Protein AF-A0A5M7BB26-F1 (afdb_monomer_lite)

Radius of gyration: 35.65 Å; chains: 1; bounding box: 68×28×106 Å

Sequence (113 aa):
MLTASMGVRYPVSINRAPQPHEHASFAVPCSAALIEAAEAHVAALEFALQHAADCTVLRLVRAEIAATRQRVRVLRRYWVPKLQTALITTEFALEEQERSEALRRRWAERSSS

Organism: Saccharopolyspora hirsuta (NCBI:txid1837)

Structure (mmCIF, N/CA/C/O backbone):
data_AF-A0A5M7BB26-F1
#
_entry.id   AF-A0A5M7BB26-F1
#
loop_
_atom_site.group_PDB
_atom_site.id
_atom_site.type_symbol
_atom_site.label_atom_id
_atom_site.label_alt_id
_atom_site.label_comp_id
_atom_site.label_asym_id
_atom_site.label_entity_id
_atom_site.label_seq_id
_atom_site.pdbx_PDB_ins_code
_atom_site.Cartn_x
_atom_site.Cartn_y
_atom_site.Cartn_z
_atom_site.occupancy
_atom_site.B_iso_or_equiv
_atom_site.auth_seq_id
_atom_site.auth_comp_id
_atom_site.auth_asym_id
_atom_site.auth_atom_id
_atom_site.pdbx_PDB_model_num
ATOM 1 N N . MET A 1 1 ? 12.661 -11.770 -14.699 1.00 59.00 1 MET A N 1
ATOM 2 C CA . MET A 1 1 ? 12.328 -12.404 -13.392 1.00 59.00 1 MET A CA 1
ATOM 3 C C . MET A 1 1 ? 11.464 -11.441 -12.570 1.00 59.00 1 MET A C 1
ATOM 5 O O . MET A 1 1 ? 11.628 -10.237 -12.737 1.00 59.00 1 MET A O 1
ATOM 9 N N . LEU A 1 2 ? 10.517 -11.921 -11.752 1.00 68.06 2 LEU A N 1
ATOM 10 C CA . LEU A 1 2 ? 9.631 -11.081 -10.919 1.00 68.06 2 LEU A CA 1
ATOM 11 C C . LEU A 1 2 ? 10.049 -11.169 -9.443 1.00 68.06 2 LEU A C 1
ATOM 13 O O . LEU A 1 2 ? 10.283 -12.273 -8.958 1.00 68.06 2 LEU A O 1
ATOM 17 N N . THR A 1 3 ? 10.062 -10.039 -8.733 1.00 75.31 3 THR A N 1
ATOM 18 C CA . THR A 1 3 ? 10.259 -9.977 -7.271 1.00 75.31 3 THR A CA 1
ATOM 19 C C . THR A 1 3 ? 9.024 -9.394 -6.600 1.00 75.31 3 THR A C 1
ATOM 21 O O . THR A 1 3 ? 8.265 -8.644 -7.216 1.00 75.31 3 THR A O 1
ATOM 24 N N . ALA A 1 4 ? 8.807 -9.759 -5.336 1.00 78.69 4 ALA A N 1
ATOM 25 C CA . ALA A 1 4 ? 7.775 -9.181 -4.490 1.00 78.69 4 ALA A CA 1
ATOM 26 C C . ALA A 1 4 ? 8.406 -8.425 -3.313 1.00 78.69 4 ALA A C 1
ATOM 28 O O . ALA A 1 4 ? 9.275 -8.955 -2.627 1.00 78.69 4 ALA A O 1
ATOM 29 N N . SER A 1 5 ? 7.942 -7.203 -3.060 1.00 74.56 5 SER A N 1
ATOM 30 C CA . SER A 1 5 ? 8.240 -6.447 -1.838 1.00 74.56 5 SER A CA 1
ATOM 31 C C . SER A 1 5 ? 7.014 -5.626 -1.455 1.00 74.56 5 SER A C 1
ATOM 33 O O . SER A 1 5 ? 6.310 -5.131 -2.334 1.00 74.56 5 SER A O 1
ATOM 35 N N . MET A 1 6 ? 6.717 -5.515 -0.156 1.00 73.25 6 MET A N 1
ATOM 36 C CA . MET A 1 6 ? 5.546 -4.779 0.354 1.00 73.25 6 MET A CA 1
ATOM 37 C C . MET A 1 6 ? 4.206 -5.209 -0.290 1.00 73.25 6 MET A C 1
ATOM 39 O O . MET A 1 6 ? 3.313 -4.392 -0.475 1.00 73.25 6 MET A O 1
ATOM 43 N N . GLY A 1 7 ? 4.070 -6.485 -0.681 1.00 77.81 7 GLY A N 1
ATOM 44 C CA . GLY A 1 7 ? 2.875 -7.023 -1.353 1.00 77.81 7 GLY A CA 1
ATOM 45 C C . GLY A 1 7 ? 2.759 -6.707 -2.853 1.00 77.81 7 GLY A C 1
ATOM 46 O O . GLY A 1 7 ? 1.858 -7.220 -3.514 1.00 77.81 7 GLY A O 1
ATOM 47 N N . VAL A 1 8 ? 3.685 -5.929 -3.419 1.00 79.94 8 VAL A N 1
ATOM 48 C CA . VAL A 1 8 ? 3.707 -5.558 -4.841 1.00 79.94 8 VAL A CA 1
ATOM 49 C C . VAL A 1 8 ? 4.663 -6.465 -5.597 1.00 79.94 8 VAL A C 1
ATOM 51 O O . VAL A 1 8 ? 5.824 -6.603 -5.211 1.00 79.94 8 VAL A O 1
ATOM 54 N N . ARG A 1 9 ? 4.196 -7.051 -6.704 1.00 81.06 9 ARG A N 1
ATOM 55 C CA . ARG A 1 9 ? 5.046 -7.776 -7.658 1.00 81.06 9 ARG A CA 1
ATOM 56 C C . ARG A 1 9 ? 5.494 -6.837 -8.766 1.00 81.06 9 ARG A C 1
ATOM 58 O O . ARG A 1 9 ? 4.660 -6.164 -9.366 1.00 81.06 9 ARG A O 1
ATOM 65 N N . TYR A 1 10 ? 6.786 -6.822 -9.060 1.00 75.88 10 TYR A N 1
ATOM 66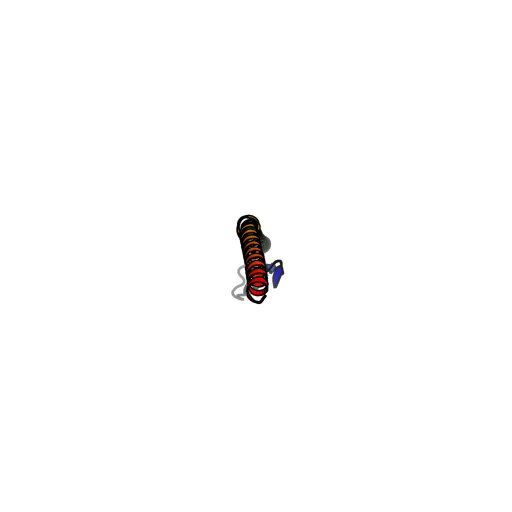 C CA . TYR A 1 10 ? 7.338 -6.006 -10.137 1.00 75.88 10 TYR A CA 1
ATOM 67 C C . TYR A 1 10 ? 8.485 -6.726 -10.866 1.00 75.88 10 TYR A C 1
ATOM 69 O O . TYR A 1 10 ? 9.122 -7.622 -10.296 1.00 75.88 10 TYR A O 1
ATOM 77 N N . PRO A 1 11 ? 8.724 -6.398 -12.150 1.00 74.44 11 PRO A N 1
ATOM 78 C CA . PRO A 1 11 ? 9.798 -7.004 -12.932 1.00 74.44 11 PRO A CA 1
ATOM 79 C C . PRO A 1 11 ? 11.166 -6.510 -12.452 1.00 74.44 11 PRO A C 1
ATOM 81 O O . PRO A 1 11 ? 11.371 -5.314 -12.299 1.00 74.44 11 PRO A O 1
ATOM 84 N N . VAL A 1 12 ? 12.095 -7.440 -12.220 1.00 74.00 12 VAL A N 1
ATOM 85 C CA . VAL A 1 12 ? 13.501 -7.154 -11.855 1.00 74.00 12 VAL A CA 1
ATOM 86 C C . VAL A 1 12 ? 14.422 -7.193 -13.065 1.00 74.00 12 VAL A C 1
ATOM 88 O O . VAL A 1 12 ? 15.461 -6.549 -13.085 1.00 74.00 12 VAL A O 1
ATOM 91 N N . SER A 1 13 ? 14.036 -7.950 -14.085 1.00 67.25 13 SER A N 1
ATOM 92 C CA . SER A 1 13 ? 14.773 -8.028 -15.336 1.00 67.25 13 SER A CA 1
ATOM 93 C C . SER A 1 13 ? 13.805 -8.277 -16.476 1.00 67.25 13 SER A C 1
ATOM 95 O O . SER A 1 13 ? 12.972 -9.195 -16.408 1.00 67.25 13 SER A O 1
ATOM 97 N N . ILE A 1 14 ? 13.915 -7.441 -17.504 1.00 70.00 14 ILE A N 1
ATOM 98 C CA . ILE A 1 14 ? 13.280 -7.657 -18.797 1.00 70.00 14 ILE A CA 1
ATOM 99 C C . ILE A 1 14 ? 14.365 -8.236 -19.686 1.00 70.00 14 ILE A C 1
ATOM 101 O O . ILE A 1 14 ? 15.329 -7.554 -20.014 1.00 70.00 14 ILE A O 1
ATOM 105 N N . ASN A 1 15 ? 14.225 -9.512 -20.032 1.00 68.75 15 ASN A N 1
ATOM 106 C CA . ASN A 1 15 ? 15.073 -10.083 -21.060 1.00 68.75 15 ASN A CA 1
ATOM 107 C C . ASN A 1 15 ? 14.421 -9.793 -22.407 1.00 68.75 15 ASN A C 1
ATOM 109 O O . ASN A 1 15 ? 13.213 -10.009 -22.568 1.00 68.75 15 ASN A O 1
ATOM 113 N N . ARG A 1 16 ? 15.202 -9.310 -23.369 1.00 67.19 16 ARG A N 1
ATOM 114 C CA . ARG A 1 16 ? 14.738 -9.257 -24.750 1.00 67.19 16 ARG A CA 1
ATOM 115 C C . ARG A 1 16 ? 14.500 -10.704 -25.174 1.00 67.19 16 ARG A C 1
ATOM 117 O O . ARG A 1 16 ? 15.372 -11.551 -24.988 1.00 67.19 16 ARG A O 1
ATOM 124 N N . ALA A 1 17 ? 13.316 -11.013 -25.702 1.00 69.19 17 ALA A N 1
ATOM 125 C CA . ALA A 1 17 ? 13.141 -12.301 -26.363 1.00 69.19 17 ALA A CA 1
ATOM 126 C C . ALA A 1 17 ? 14.223 -12.409 -27.451 1.00 69.19 17 ALA A C 1
ATOM 128 O O . ALA A 1 17 ? 14.471 -11.390 -28.112 1.00 69.19 17 ALA A O 1
ATOM 129 N N . PRO A 1 18 ? 14.873 -13.576 -27.632 1.00 60.97 18 PRO A N 1
ATOM 130 C CA . PRO A 1 18 ? 15.792 -13.758 -28.741 1.00 60.97 18 PRO A CA 1
ATOM 131 C C . PRO A 1 18 ? 15.068 -13.273 -29.988 1.00 60.97 18 PRO A C 1
ATOM 133 O O . PRO A 1 18 ? 13.962 -13.737 -30.283 1.00 60.97 18 PRO A O 1
ATOM 136 N N . GLN A 1 19 ? 15.627 -12.269 -30.667 1.00 61.97 19 GLN A N 1
ATOM 137 C CA . GLN A 1 19 ? 15.116 -11.968 -31.993 1.00 61.97 19 GLN A CA 1
ATOM 138 C C . GLN A 1 19 ? 15.242 -13.270 -32.774 1.00 61.97 19 GLN A C 1
ATOM 140 O O . GLN A 1 19 ? 16.285 -13.903 -32.636 1.00 61.97 19 GLN A O 1
ATOM 145 N N . PRO A 1 20 ? 14.229 -13.714 -33.525 1.00 56.28 20 PRO A N 1
ATOM 146 C CA . PRO A 1 20 ? 14.448 -14.804 -34.454 1.00 56.28 20 PRO A CA 1
ATOM 147 C C . PRO A 1 20 ? 15.507 -14.301 -35.435 1.00 56.28 20 PRO A C 1
ATOM 149 O O . PRO A 1 20 ? 15.210 -13.488 -36.306 1.00 56.28 20 PRO A O 1
ATOM 152 N N . HIS A 1 21 ? 16.767 -14.655 -35.206 1.00 55.84 21 HIS A N 1
ATOM 153 C CA . HIS A 1 21 ? 17.824 -14.368 -36.150 1.00 55.84 21 HIS A CA 1
ATOM 154 C C . HIS A 1 21 ? 17.771 -15.444 -37.233 1.00 55.84 21 HIS A C 1
ATOM 156 O O . HIS A 1 21 ? 17.351 -16.574 -36.991 1.00 55.84 21 HIS A O 1
ATOM 162 N N . GLU A 1 22 ? 18.217 -15.050 -38.423 1.00 51.28 22 GLU A N 1
ATOM 163 C CA . GLU A 1 22 ? 18.573 -15.945 -39.522 1.00 51.28 22 GLU A CA 1
ATOM 164 C C . GLU A 1 22 ? 17.400 -16.414 -40.392 1.00 51.28 22 GLU A C 1
ATOM 166 O O . GLU A 1 22 ? 17.141 -17.602 -40.573 1.00 51.28 22 GLU A O 1
ATOM 171 N N . HIS A 1 23 ? 16.815 -15.479 -41.147 1.00 43.91 23 HIS A N 1
ATOM 172 C CA . HIS A 1 23 ? 16.708 -15.820 -42.562 1.00 43.91 23 HIS A CA 1
ATOM 173 C C . HIS A 1 23 ? 18.136 -15.934 -43.098 1.00 43.91 23 HIS A C 1
ATOM 175 O O . HIS A 1 23 ? 18.750 -14.950 -43.503 1.00 43.91 23 HIS A O 1
ATOM 181 N N . ALA A 1 24 ? 18.659 -17.158 -43.108 1.00 52.88 24 ALA A N 1
ATOM 182 C CA . ALA A 1 24 ? 19.524 -17.597 -44.184 1.00 52.88 24 ALA A CA 1
ATOM 183 C C . ALA A 1 24 ? 18.759 -17.356 -45.495 1.00 52.88 24 ALA A C 1
ATOM 185 O O . ALA A 1 24 ? 18.021 -18.216 -45.962 1.00 52.88 24 ALA A O 1
ATOM 186 N N . SER A 1 25 ? 18.818 -16.143 -46.039 1.00 47.84 25 SER A N 1
ATOM 187 C CA . SER A 1 25 ? 18.238 -15.861 -47.344 1.00 47.84 25 SER A CA 1
ATOM 188 C C . SER A 1 25 ? 18.898 -14.628 -47.940 1.00 47.84 25 SER A C 1
ATOM 190 O O . SER A 1 25 ? 18.502 -13.493 -47.698 1.00 47.84 25 SER A O 1
ATOM 192 N N . PHE A 1 26 ? 19.922 -14.936 -48.733 1.00 43.50 26 PHE A N 1
ATOM 193 C CA . PHE A 1 26 ? 20.693 -14.075 -49.620 1.00 43.50 26 PHE A CA 1
ATOM 194 C C . PHE A 1 26 ? 21.668 -13.121 -48.933 1.00 43.50 26 PHE A C 1
ATOM 196 O O . PHE A 1 26 ? 21.300 -12.133 -48.309 1.00 43.50 26 PHE A O 1
ATOM 203 N N . ALA A 1 27 ? 22.954 -13.424 -49.126 1.00 52.34 27 ALA A N 1
ATOM 204 C CA . ALA A 1 27 ? 24.076 -12.531 -48.895 1.00 52.34 27 ALA A CA 1
ATOM 205 C C . ALA A 1 27 ? 23.920 -11.262 -49.751 1.00 52.34 27 ALA A C 1
ATOM 207 O O . ALA A 1 27 ? 24.511 -11.130 -50.821 1.00 52.34 27 ALA A O 1
ATOM 208 N N . VAL A 1 28 ? 23.090 -10.328 -49.295 1.00 59.84 28 VAL A N 1
ATOM 209 C CA . VAL A 1 28 ? 23.191 -8.934 -49.703 1.00 59.84 28 VAL A CA 1
ATOM 210 C C . VAL A 1 28 ? 24.481 -8.421 -49.066 1.00 59.84 28 VAL A C 1
ATOM 212 O O . VAL A 1 28 ? 24.649 -8.591 -47.856 1.00 59.84 28 VAL A O 1
ATOM 215 N N . PRO A 1 29 ? 25.413 -7.825 -49.827 1.00 61.75 29 PRO A N 1
ATOM 216 C CA . PRO A 1 29 ? 26.557 -7.147 -49.239 1.00 61.75 29 PRO A CA 1
ATOM 217 C C . PRO A 1 29 ? 26.041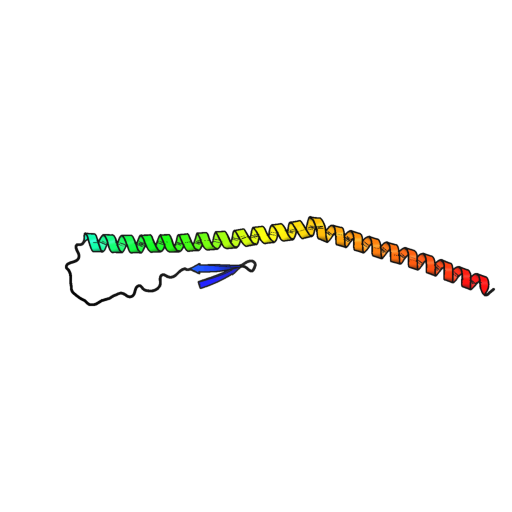 -6.023 -48.332 1.00 61.75 29 PRO A C 1
ATOM 219 O O . PRO A 1 29 ? 25.652 -4.956 -48.804 1.00 61.75 29 PRO A O 1
ATOM 222 N N . CYS A 1 30 ? 25.975 -6.274 -47.026 1.00 62.94 30 CYS A N 1
ATOM 223 C CA . CYS A 1 30 ? 25.690 -5.227 -46.059 1.00 62.94 30 CYS A CA 1
ATOM 224 C C . CYS A 1 30 ? 26.908 -4.312 -46.000 1.00 62.94 30 CYS A C 1
ATOM 226 O O . CYS A 1 30 ? 28.031 -4.765 -45.775 1.00 62.94 30 CYS A O 1
ATOM 228 N N . SER A 1 31 ? 26.694 -3.015 -46.208 1.00 78.75 31 SER A N 1
ATOM 229 C CA . SER A 1 31 ? 27.742 -2.034 -45.956 1.00 78.75 31 SER A CA 1
ATOM 230 C C . SER A 1 31 ? 28.091 -2.036 -44.464 1.00 78.75 31 SER A C 1
ATOM 232 O O . SER A 1 31 ? 27.224 -2.261 -43.617 1.00 78.75 31 SER A O 1
ATOM 234 N N . ALA A 1 32 ? 29.351 -1.751 -44.125 1.00 81.75 32 ALA A N 1
ATOM 235 C CA . ALA A 1 32 ? 29.793 -1.658 -42.730 1.00 81.75 32 ALA A CA 1
ATOM 236 C C . ALA A 1 32 ? 28.925 -0.686 -41.903 1.00 81.75 32 ALA A C 1
ATOM 238 O O . ALA A 1 32 ? 28.621 -0.962 -40.749 1.00 81.75 32 ALA A O 1
ATOM 239 N N . ALA A 1 33 ? 28.428 0.385 -42.533 1.00 84.81 33 ALA A N 1
ATOM 240 C CA . ALA A 1 33 ? 27.513 1.344 -41.916 1.00 84.81 33 ALA A CA 1
ATOM 241 C C . ALA A 1 33 ? 26.162 0.730 -41.501 1.00 84.81 33 ALA A C 1
ATOM 243 O O . ALA A 1 33 ? 25.600 1.124 -40.483 1.00 84.81 33 ALA A O 1
ATOM 244 N N . LEU A 1 34 ? 25.623 -0.230 -42.264 1.00 84.19 34 LEU A N 1
ATOM 245 C CA . LEU A 1 34 ? 24.383 -0.920 -41.888 1.00 84.19 34 LEU A CA 1
ATOM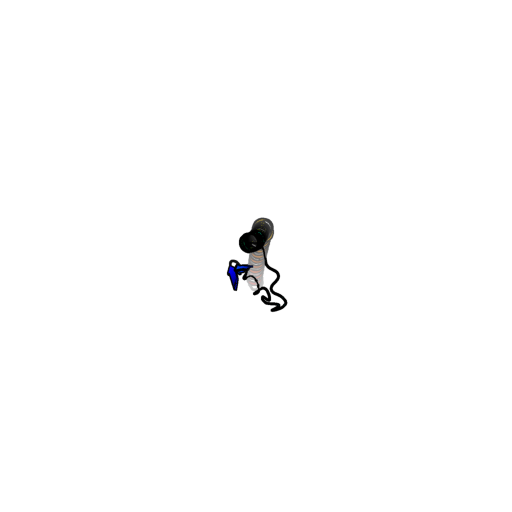 246 C C . LEU A 1 34 ? 24.596 -1.867 -40.705 1.00 84.19 34 LEU A C 1
ATOM 248 O O . LEU A 1 34 ? 23.714 -1.978 -39.856 1.00 84.19 34 LEU A O 1
ATOM 252 N N . ILE A 1 35 ? 25.758 -2.521 -40.636 1.00 83.31 35 ILE A N 1
ATOM 253 C CA . ILE A 1 35 ? 26.128 -3.384 -39.506 1.00 83.31 35 ILE A CA 1
ATOM 254 C C . ILE A 1 35 ? 26.272 -2.535 -38.237 1.00 83.31 35 ILE A C 1
ATOM 256 O O . ILE A 1 35 ? 25.630 -2.827 -37.233 1.00 83.31 35 ILE A O 1
ATOM 260 N N . GLU A 1 36 ? 27.012 -1.427 -38.313 1.00 84.50 36 GLU A N 1
ATOM 261 C CA . GLU A 1 36 ? 27.196 -0.493 -37.196 1.00 84.50 36 GLU A CA 1
ATOM 262 C C . GLU A 1 36 ? 25.862 0.112 -36.722 1.00 84.50 36 GLU A C 1
ATOM 264 O O . GLU A 1 36 ? 25.581 0.162 -35.524 1.00 84.50 36 GLU A O 1
ATOM 269 N N . ALA A 1 37 ? 24.986 0.509 -37.651 1.00 85.69 37 ALA A N 1
ATOM 270 C CA . ALA A 1 37 ? 23.659 1.016 -37.310 1.00 85.69 37 ALA A CA 1
ATOM 271 C C . ALA A 1 37 ? 22.783 -0.046 -36.621 1.00 85.69 37 ALA A C 1
ATOM 273 O O . ALA A 1 37 ? 22.036 0.280 -35.694 1.00 85.69 37 ALA A O 1
ATOM 274 N N . ALA A 1 38 ? 22.869 -1.310 -37.047 1.00 85.50 38 ALA A N 1
ATOM 275 C CA . ALA A 1 38 ? 22.142 -2.409 -36.420 1.00 85.50 38 ALA A CA 1
ATOM 276 C C . ALA A 1 38 ? 22.639 -2.675 -34.990 1.00 85.50 38 ALA A C 1
ATOM 278 O O . ALA A 1 38 ? 21.821 -2.801 -34.077 1.00 85.50 38 ALA A O 1
ATOM 279 N N . GLU A 1 39 ? 23.955 -2.691 -34.770 1.00 85.75 39 GLU A N 1
ATOM 280 C CA . GLU A 1 39 ? 24.557 -2.848 -33.439 1.00 85.75 39 GLU A CA 1
ATOM 281 C C . GLU A 1 39 ? 24.186 -1.688 -32.505 1.00 85.75 39 GLU A C 1
ATOM 283 O O . GLU A 1 39 ? 23.715 -1.911 -31.385 1.00 85.75 39 GLU A O 1
ATOM 288 N N . ALA A 1 40 ? 24.297 -0.447 -32.987 1.00 87.94 40 ALA A N 1
ATOM 289 C CA . ALA A 1 40 ? 23.891 0.740 -32.239 1.00 87.94 40 ALA A CA 1
ATOM 290 C C . ALA A 1 40 ? 22.396 0.709 -31.877 1.00 87.94 40 ALA A C 1
ATOM 292 O O . ALA A 1 40 ? 22.014 1.064 -30.759 1.00 87.94 40 ALA A O 1
ATOM 293 N N . HIS A 1 41 ? 21.539 0.243 -32.791 1.00 85.44 41 HIS A N 1
ATOM 294 C CA . HIS A 1 41 ? 20.112 0.086 -32.523 1.00 85.44 41 HIS A CA 1
ATOM 295 C C . HIS A 1 41 ? 19.834 -0.991 -31.466 1.00 85.44 41 HIS A C 1
ATOM 297 O O . HIS A 1 41 ? 18.994 -0.787 -30.587 1.00 85.44 41 HIS A O 1
ATOM 303 N N . VAL A 1 42 ? 20.540 -2.125 -31.519 1.00 87.25 42 VAL A N 1
ATOM 304 C CA . VAL A 1 42 ? 20.423 -3.193 -30.517 1.00 87.25 42 VAL A CA 1
ATOM 305 C C . VAL A 1 42 ? 20.788 -2.670 -29.129 1.00 87.25 42 VAL A C 1
ATOM 307 O O . VAL A 1 42 ? 19.988 -2.843 -28.209 1.00 87.25 42 VAL A O 1
ATOM 310 N N . ALA A 1 43 ? 21.915 -1.966 -29.001 1.00 87.50 43 ALA A N 1
ATOM 311 C CA . ALA A 1 43 ? 22.347 -1.374 -27.738 1.00 87.50 43 ALA A CA 1
ATOM 312 C C . ALA A 1 43 ? 21.336 -0.340 -27.212 1.00 87.50 43 ALA A C 1
ATOM 314 O O . ALA A 1 43 ? 20.932 -0.388 -26.050 1.00 87.50 43 ALA A O 1
ATOM 315 N N . ALA A 1 44 ? 20.857 0.566 -28.072 1.00 91.19 44 ALA A N 1
ATOM 316 C CA . ALA A 1 44 ? 19.858 1.564 -27.691 1.00 91.19 44 ALA A CA 1
ATOM 317 C C . ALA A 1 44 ? 18.553 0.922 -27.191 1.00 91.19 44 ALA A C 1
ATOM 319 O O . ALA A 1 44 ? 17.954 1.398 -26.222 1.00 91.19 44 ALA A O 1
ATOM 320 N N . LEU A 1 45 ? 18.119 -0.175 -27.821 1.00 90.06 45 LEU A N 1
ATOM 321 C CA . LEU A 1 45 ? 16.914 -0.885 -27.408 1.00 90.06 45 LEU A CA 1
ATOM 322 C C . LEU A 1 45 ? 17.075 -1.533 -26.028 1.00 90.06 45 LEU A C 1
ATOM 324 O O . LEU A 1 45 ? 16.137 -1.496 -25.236 1.00 90.06 45 LEU A O 1
ATOM 328 N N . GLU A 1 46 ? 18.241 -2.098 -25.714 1.00 87.69 46 GLU A N 1
ATOM 329 C CA . GLU A 1 46 ? 18.505 -2.678 -24.391 1.00 87.69 46 GLU A CA 1
ATOM 330 C C . GLU A 1 46 ? 18.392 -1.629 -23.279 1.00 87.69 46 GLU A C 1
ATOM 332 O O . GLU A 1 46 ? 17.686 -1.850 -22.290 1.00 87.69 46 GLU A O 1
ATOM 337 N N . PHE A 1 47 ? 18.980 -0.444 -23.477 1.00 89.50 47 PHE A N 1
ATOM 338 C CA . PHE A 1 47 ? 18.834 0.666 -22.533 1.00 89.50 47 PHE A CA 1
ATOM 339 C C . PHE A 1 47 ? 17.380 1.134 -22.402 1.00 89.50 47 PHE A C 1
ATOM 341 O O . PHE A 1 47 ? 16.908 1.383 -21.290 1.00 89.50 47 PHE A O 1
ATOM 348 N N . ALA A 1 48 ? 16.646 1.224 -23.515 1.00 89.44 48 ALA A N 1
ATOM 349 C CA . ALA A 1 48 ? 15.240 1.619 -23.500 1.00 89.44 48 ALA A CA 1
ATOM 350 C C . ALA A 1 48 ? 14.363 0.609 -22.739 1.00 89.44 48 ALA A C 1
ATOM 352 O O . ALA A 1 48 ? 13.493 1.007 -21.960 1.00 89.44 48 ALA A O 1
ATOM 353 N N . LEU A 1 49 ? 14.606 -0.692 -22.923 1.00 89.19 49 LEU A N 1
ATOM 354 C CA . LEU A 1 49 ? 13.891 -1.754 -22.213 1.00 89.19 49 LEU A CA 1
ATOM 355 C C . LEU A 1 49 ? 14.169 -1.711 -20.710 1.00 89.19 49 LEU A C 1
ATOM 357 O O . LEU A 1 49 ? 13.226 -1.802 -19.920 1.00 89.19 49 LEU A O 1
ATOM 361 N N . GLN A 1 50 ? 15.428 -1.521 -20.309 1.00 88.38 50 GLN A N 1
ATOM 362 C CA . GLN A 1 50 ? 15.780 -1.397 -18.895 1.00 88.38 50 GLN A CA 1
ATOM 363 C C . GLN A 1 50 ? 15.130 -0.159 -18.266 1.00 88.38 50 GLN A C 1
ATOM 365 O O . GLN A 1 50 ? 14.507 -0.255 -17.210 1.00 88.38 50 GLN A O 1
ATOM 370 N N . HIS A 1 51 ? 15.174 0.985 -18.952 1.00 90.62 51 HIS A N 1
ATOM 371 C CA . HIS A 1 51 ? 14.523 2.202 -18.478 1.00 90.62 51 HIS A CA 1
ATOM 372 C C . HIS A 1 51 ? 13.005 2.021 -18.315 1.00 90.62 51 HIS A C 1
ATOM 374 O O . HIS A 1 51 ? 12.429 2.409 -17.297 1.00 90.62 51 HIS A O 1
ATOM 380 N N . ALA A 1 52 ? 12.344 1.377 -19.282 1.00 90.12 52 ALA A N 1
ATOM 381 C CA . ALA A 1 52 ? 10.919 1.072 -19.198 1.00 90.12 52 ALA A CA 1
ATOM 382 C C . ALA A 1 52 ? 10.589 0.129 -18.024 1.00 90.12 52 ALA A C 1
ATOM 384 O O . ALA A 1 52 ? 9.549 0.299 -17.369 1.00 90.12 52 ALA A O 1
ATOM 385 N N . ALA A 1 53 ? 11.471 -0.832 -17.724 1.00 88.81 53 ALA A N 1
ATOM 386 C CA . ALA A 1 53 ? 11.362 -1.689 -16.547 1.00 88.81 53 ALA A CA 1
ATOM 387 C C . ALA A 1 53 ? 11.401 -0.850 -15.264 1.00 88.81 53 ALA A C 1
ATOM 389 O O . ALA A 1 53 ? 10.456 -0.894 -14.475 1.00 88.81 53 ALA A O 1
ATOM 390 N N . ASP A 1 54 ? 12.432 -0.020 -15.105 1.00 89.62 54 ASP A N 1
ATOM 391 C CA . ASP A 1 54 ? 12.648 0.802 -13.912 1.00 89.62 54 ASP A CA 1
ATOM 392 C C . ASP A 1 54 ? 11.497 1.795 -13.688 1.00 8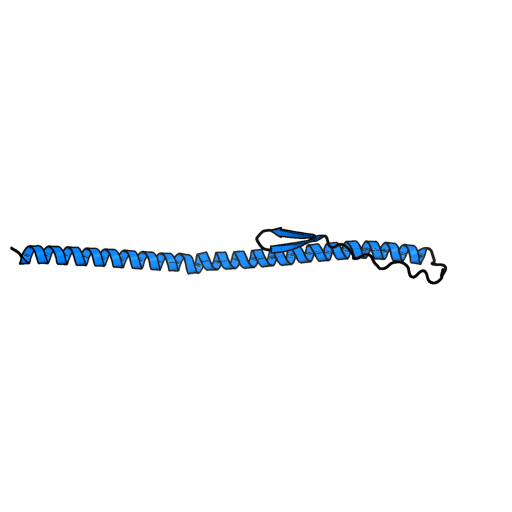9.62 54 ASP A C 1
ATOM 394 O O . ASP A 1 54 ? 10.976 1.923 -12.575 1.00 89.62 54 ASP A O 1
ATOM 398 N N . CYS A 1 55 ? 11.010 2.440 -14.754 1.00 93.00 55 CYS A N 1
ATOM 399 C CA . CYS A 1 55 ? 9.825 3.297 -14.698 1.00 93.00 55 CYS A CA 1
ATOM 400 C C . CYS A 1 55 ? 8.577 2.531 -14.241 1.00 93.00 55 CYS A C 1
ATOM 402 O O . CYS A 1 55 ? 7.766 3.055 -13.468 1.00 93.00 55 CYS A O 1
ATOM 404 N N . THR A 1 56 ? 8.416 1.286 -14.690 1.00 90.31 56 THR A N 1
ATOM 405 C CA . THR A 1 56 ? 7.294 0.432 -14.289 1.00 90.31 56 THR A CA 1
ATOM 406 C C . THR A 1 56 ? 7.379 0.070 -12.810 1.00 90.31 56 THR A C 1
ATOM 408 O O . THR A 1 56 ? 6.382 0.222 -12.099 1.00 90.31 56 THR A O 1
ATOM 411 N N . VAL A 1 57 ? 8.559 -0.335 -12.329 1.00 89.25 57 VAL A N 1
ATOM 412 C CA . VAL A 1 57 ? 8.811 -0.613 -10.906 1.00 89.25 57 VAL A CA 1
ATOM 413 C C . VAL A 1 57 ? 8.488 0.617 -10.063 1.00 89.25 57 VAL A C 1
ATOM 415 O O . VAL A 1 57 ? 7.694 0.536 -9.123 1.00 89.25 57 VAL A O 1
ATOM 418 N N . LEU A 1 58 ? 9.027 1.779 -10.437 1.00 92.69 58 LEU A N 1
ATOM 419 C CA . LEU A 1 58 ? 8.815 3.030 -9.716 1.00 92.69 58 LEU A CA 1
ATOM 420 C C . LEU A 1 58 ? 7.330 3.400 -9.634 1.00 92.69 58 LEU A C 1
ATOM 422 O O . LEU A 1 58 ? 6.849 3.800 -8.572 1.00 92.69 58 LEU A O 1
ATOM 426 N N . ARG A 1 59 ? 6.588 3.253 -10.737 1.00 93.19 59 ARG A N 1
ATOM 427 C CA . ARG A 1 59 ? 5.147 3.528 -10.781 1.00 93.19 59 ARG A CA 1
ATOM 428 C C . ARG A 1 59 ? 4.368 2.612 -9.838 1.00 93.19 59 ARG A C 1
ATOM 430 O O . ARG A 1 59 ? 3.533 3.105 -9.082 1.00 93.19 59 ARG A O 1
ATOM 437 N N . LEU A 1 60 ? 4.651 1.310 -9.859 1.00 91.25 60 LEU A N 1
ATOM 438 C CA . LEU A 1 60 ? 3.972 0.327 -9.009 1.00 91.25 60 LEU A CA 1
ATOM 439 C C . LEU A 1 60 ? 4.248 0.577 -7.522 1.00 91.25 60 LEU A C 1
ATOM 441 O O . LEU A 1 60 ? 3.318 0.633 -6.719 1.00 91.25 60 LEU A O 1
ATOM 445 N N . VAL A 1 61 ? 5.510 0.810 -7.159 1.00 90.69 61 VAL A N 1
ATOM 446 C CA . VAL A 1 61 ? 5.898 1.091 -5.769 1.00 90.69 61 VAL A CA 1
ATOM 447 C C . VAL A 1 61 ? 5.275 2.399 -5.276 1.00 90.69 61 VAL A C 1
ATOM 449 O O . VAL A 1 61 ? 4.737 2.452 -4.169 1.00 90.69 61 VAL A O 1
ATOM 452 N N . ARG A 1 62 ? 5.279 3.457 -6.097 1.00 94.69 62 ARG A N 1
ATOM 453 C CA . ARG A 1 62 ? 4.631 4.732 -5.748 1.00 94.69 62 ARG A CA 1
ATOM 454 C C . ARG A 1 62 ? 3.131 4.570 -5.514 1.00 94.69 62 ARG A C 1
ATOM 456 O O . ARG A 1 62 ? 2.613 5.157 -4.563 1.00 94.69 62 ARG A O 1
ATOM 463 N N . ALA A 1 63 ? 2.453 3.781 -6.347 1.00 92.62 63 ALA A N 1
ATOM 464 C CA . ALA A 1 63 ? 1.030 3.509 -6.188 1.00 92.62 63 ALA A CA 1
ATOM 465 C C . ALA A 1 63 ? 0.733 2.809 -4.851 1.00 92.62 63 ALA A C 1
ATOM 467 O O . ALA A 1 63 ? -0.158 3.248 -4.123 1.00 92.62 63 ALA A O 1
ATOM 468 N N . GLU A 1 64 ? 1.518 1.798 -4.469 1.00 93.50 64 GLU A N 1
ATOM 469 C CA . GLU A 1 64 ? 1.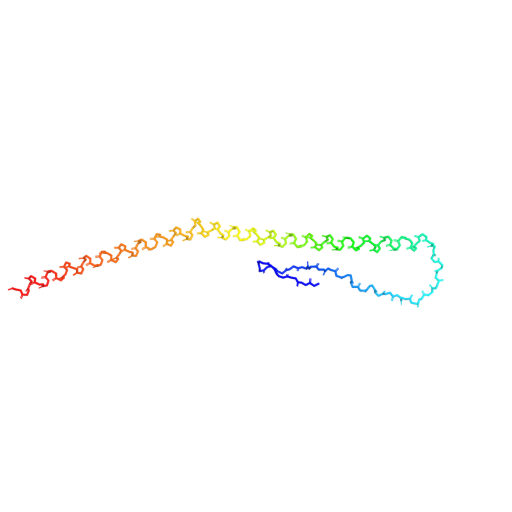296 1.099 -3.196 1.00 93.50 64 GLU A CA 1
ATOM 470 C C . GLU A 1 64 ? 1.612 1.973 -1.979 1.00 93.50 64 GLU A C 1
ATOM 472 O O . GLU A 1 64 ? 0.870 1.961 -0.994 1.00 93.50 64 GLU A O 1
ATOM 477 N N . ILE A 1 65 ? 2.667 2.794 -2.043 1.00 95.75 65 ILE A N 1
ATOM 478 C CA . ILE A 1 65 ? 2.968 3.762 -0.979 1.00 95.75 65 ILE A CA 1
ATOM 479 C C . ILE A 1 65 ? 1.800 4.739 -0.808 1.00 95.75 65 ILE A C 1
ATOM 481 O O . ILE A 1 65 ? 1.400 5.028 0.322 1.00 95.75 65 ILE A O 1
ATOM 485 N N . ALA A 1 66 ? 1.230 5.243 -1.907 1.00 96.44 66 ALA A N 1
ATOM 486 C CA . ALA A 1 66 ? 0.077 6.136 -1.858 1.00 96.44 66 ALA A CA 1
ATOM 487 C C . ALA A 1 66 ? -1.157 5.440 -1.260 1.00 96.44 66 ALA A C 1
ATOM 489 O O . ALA A 1 66 ? -1.792 5.993 -0.358 1.00 96.44 66 ALA A O 1
ATOM 490 N N . ALA A 1 67 ? -1.450 4.208 -1.689 1.00 93.69 67 ALA A N 1
ATOM 491 C CA . ALA A 1 67 ? -2.544 3.407 -1.147 1.00 93.69 67 ALA A CA 1
ATOM 492 C C . ALA A 1 67 ? -2.369 3.156 0.359 1.00 93.69 67 ALA A C 1
ATOM 494 O O . ALA A 1 67 ? -3.288 3.389 1.145 1.00 93.69 67 ALA A O 1
ATOM 495 N N . THR A 1 68 ? -1.169 2.766 0.788 1.00 95.12 68 THR A N 1
ATOM 496 C CA . THR A 1 68 ? -0.842 2.527 2.199 1.00 95.12 68 THR A CA 1
ATOM 497 C C . THR A 1 68 ? -0.972 3.799 3.031 1.00 95.12 68 THR A C 1
ATOM 499 O O . THR A 1 68 ? -1.595 3.777 4.093 1.00 95.12 68 THR A O 1
ATOM 502 N N . ARG A 1 69 ? -0.472 4.941 2.542 1.00 96.69 69 ARG A N 1
ATOM 503 C CA . ARG A 1 69 ? -0.636 6.238 3.219 1.00 96.69 69 ARG A CA 1
ATOM 504 C C . ARG A 1 69 ? -2.104 6.612 3.380 1.00 96.69 69 ARG A C 1
ATOM 506 O O . ARG A 1 69 ? -2.497 7.058 4.457 1.00 96.69 69 ARG A O 1
ATOM 513 N N . GLN A 1 70 ? -2.916 6.396 2.348 1.00 97.25 70 GLN A N 1
ATOM 514 C CA . GLN A 1 70 ? -4.346 6.666 2.419 1.00 97.25 70 GLN A CA 1
ATOM 515 C C . GLN A 1 70 ? -5.043 5.751 3.432 1.00 97.25 70 GLN A C 1
ATOM 517 O O . GLN A 1 70 ? -5.803 6.243 4.266 1.00 97.25 70 GLN A O 1
ATOM 522 N N . ARG A 1 71 ? -4.738 4.446 3.433 1.00 96.81 71 ARG A N 1
ATOM 523 C CA . ARG A 1 71 ? -5.262 3.494 4.429 1.00 96.81 71 ARG A CA 1
ATOM 524 C C . ARG A 1 71 ? -4.889 3.919 5.852 1.00 96.81 71 ARG A C 1
ATOM 526 O O . ARG A 1 71 ? -5.767 4.012 6.706 1.00 96.81 71 ARG A O 1
ATOM 533 N N . VAL A 1 72 ? -3.622 4.265 6.100 1.00 97.88 72 VAL A N 1
ATOM 534 C CA . VAL A 1 72 ? -3.154 4.751 7.413 1.00 97.88 72 VAL A CA 1
ATOM 535 C C . VAL A 1 72 ? -3.879 6.032 7.822 1.00 97.88 72 VAL A C 1
ATOM 537 O O . VAL A 1 72 ? -4.303 6.158 8.971 1.00 97.88 72 VAL A O 1
ATOM 540 N N . ARG A 1 73 ? -4.060 6.978 6.894 1.00 98.12 73 ARG A N 1
ATOM 541 C CA . ARG A 1 73 ? -4.783 8.226 7.161 1.00 98.12 73 ARG A CA 1
ATOM 542 C C . ARG A 1 73 ? -6.232 7.956 7.552 1.00 98.12 73 ARG A C 1
ATOM 544 O O . ARG A 1 73 ? -6.708 8.539 8.522 1.00 98.12 73 ARG A O 1
ATOM 551 N N . VAL A 1 74 ? -6.911 7.064 6.835 1.00 97.75 74 VAL A N 1
ATOM 552 C CA . VAL A 1 74 ? -8.298 6.688 7.122 1.00 97.75 74 VAL A CA 1
ATOM 553 C C . VAL A 1 74 ? -8.409 5.997 8.481 1.00 97.75 74 VAL A C 1
ATOM 555 O O . VAL A 1 74 ? -9.261 6.375 9.286 1.00 97.75 74 VAL A O 1
ATOM 558 N N . LEU A 1 75 ? -7.515 5.050 8.777 1.00 98.31 75 LEU A N 1
ATOM 559 C CA . LEU A 1 75 ? -7.472 4.370 10.071 1.00 98.31 75 LEU A CA 1
ATOM 560 C C . LEU A 1 75 ? -7.300 5.363 11.222 1.00 98.31 75 LEU A C 1
ATOM 562 O O . LEU A 1 75 ? -8.097 5.366 12.155 1.00 98.31 75 LEU A O 1
ATOM 566 N N . ARG A 1 76 ? -6.308 6.254 11.125 1.00 98.00 76 ARG A N 1
ATOM 567 C CA . ARG A 1 76 ? -6.020 7.245 12.171 1.00 98.00 76 ARG A CA 1
ATOM 568 C C . ARG A 1 76 ? -7.128 8.276 12.335 1.00 98.00 76 ARG A C 1
ATOM 570 O O . ARG A 1 76 ? -7.421 8.666 13.458 1.00 98.00 76 ARG A O 1
ATOM 577 N N . ARG A 1 77 ? -7.705 8.764 11.234 1.00 98.06 77 ARG A N 1
ATOM 578 C CA . ARG A 1 77 ? -8.651 9.885 11.292 1.00 98.06 77 ARG A CA 1
ATOM 579 C 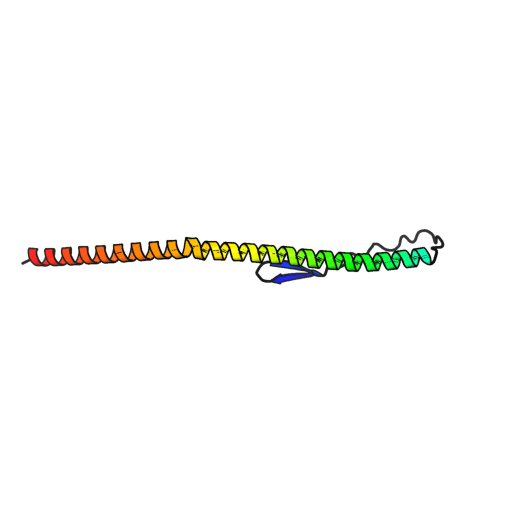C . ARG A 1 77 ? -10.074 9.458 11.624 1.00 98.06 77 ARG A C 1
ATOM 581 O O . ARG A 1 77 ? -10.788 10.247 12.230 1.00 98.06 77 ARG A O 1
ATOM 588 N N . TYR A 1 78 ? -10.480 8.259 11.219 1.00 97.81 78 TYR A N 1
ATOM 589 C CA . TYR A 1 78 ? -11.877 7.839 11.312 1.00 97.81 78 TYR A CA 1
ATOM 590 C C . TYR A 1 78 ? -12.058 6.601 12.179 1.00 97.81 78 TYR A C 1
ATOM 592 O O . TYR A 1 78 ? -12.873 6.617 13.096 1.00 97.81 78 TYR A O 1
ATOM 600 N N . TRP A 1 79 ? -11.296 5.537 11.924 1.00 97.94 79 TRP A N 1
ATOM 601 C CA . TRP A 1 79 ? -11.554 4.253 12.576 1.00 97.94 79 TRP A CA 1
ATOM 602 C C . TRP A 1 79 ? -11.086 4.218 14.023 1.00 97.94 79 TRP A C 1
ATOM 604 O O . TRP A 1 79 ? -11.859 3.809 14.879 1.00 97.94 79 TRP A O 1
ATOM 614 N N . VAL A 1 80 ? -9.868 4.683 14.313 1.00 98.25 80 VAL A N 1
ATOM 615 C CA . VAL A 1 80 ? -9.347 4.702 15.688 1.00 98.25 80 VAL A CA 1
ATOM 616 C C . VAL A 1 80 ? -10.251 5.529 16.609 1.00 98.25 80 VAL A C 1
ATOM 618 O O . VAL A 1 80 ? -10.706 4.969 17.605 1.00 98.25 80 VAL A O 1
ATOM 621 N N . PRO A 1 81 ? -10.619 6.783 16.274 1.00 98.56 81 PRO A N 1
ATOM 622 C CA . PRO A 1 81 ? -11.535 7.548 17.113 1.00 98.56 81 PRO A CA 1
ATOM 623 C C . PRO A 1 81 ? -12.901 6.875 17.263 1.00 98.56 81 PRO A C 1
ATOM 625 O O . PRO A 1 81 ? -13.418 6.786 18.369 1.00 98.56 81 PRO A O 1
ATOM 628 N N . LYS A 1 82 ? -13.470 6.336 16.175 1.00 98.06 82 LYS A N 1
ATOM 629 C CA . LYS A 1 82 ? -14.769 5.649 16.222 1.00 98.06 82 LYS A CA 1
ATOM 630 C C . LYS A 1 82 ? -14.745 4.441 17.161 1.00 98.06 82 LYS A C 1
ATOM 632 O O . LYS A 1 82 ? -15.693 4.239 17.913 1.00 98.06 82 LYS A O 1
ATOM 637 N N . LEU A 1 83 ? -13.676 3.648 17.118 1.00 98.25 83 LEU A N 1
ATOM 638 C CA . LEU A 1 83 ? -13.505 2.488 17.992 1.00 98.25 83 LEU A CA 1
ATOM 639 C C . LEU A 1 83 ? -13.310 2.908 19.451 1.00 98.25 83 LEU A C 1
ATOM 641 O O . LEU A 1 83 ? -13.890 2.286 20.332 1.00 98.25 83 LEU A O 1
ATOM 645 N N . GLN A 1 84 ? -12.570 3.989 19.705 1.00 98.44 84 GLN A N 1
ATOM 646 C CA . GLN A 1 84 ? -12.433 4.552 21.050 1.00 98.44 84 GLN A CA 1
ATOM 647 C C . GLN A 1 84 ? -13.779 5.036 21.601 1.00 98.44 84 GLN A C 1
ATOM 649 O O . GLN A 1 84 ? -14.123 4.725 22.734 1.00 98.44 84 GLN A O 1
ATOM 654 N N . THR A 1 85 ? -14.580 5.740 20.797 1.00 98.38 85 THR A N 1
ATOM 655 C CA . THR A 1 85 ? -15.925 6.168 21.207 1.00 98.38 85 THR A CA 1
ATOM 656 C C . THR A 1 85 ? -16.838 4.978 21.490 1.00 98.38 85 THR A C 1
ATOM 658 O O . THR A 1 85 ? -17.568 4.992 22.480 1.00 98.38 85 THR A O 1
ATOM 661 N N . ALA A 1 86 ? -16.797 3.945 20.645 1.00 98.19 86 ALA A N 1
ATOM 662 C CA . ALA A 1 86 ? -17.566 2.726 20.868 1.00 98.19 86 ALA A CA 1
ATOM 663 C C . ALA A 1 86 ? -17.170 2.049 22.188 1.00 98.19 86 ALA A C 1
ATOM 665 O O . ALA A 1 86 ? -18.056 1.694 22.960 1.00 98.19 86 ALA A O 1
ATOM 666 N N . LEU A 1 87 ? -15.865 1.957 22.473 1.00 98.38 87 LEU A N 1
ATOM 667 C CA . LEU A 1 87 ? -15.346 1.392 23.717 1.00 98.38 87 LEU A CA 1
ATOM 668 C C . LEU A 1 87 ? -15.856 2.159 24.946 1.00 98.38 87 LEU A C 1
ATOM 670 O O . LEU A 1 87 ? -16.472 1.559 25.822 1.00 98.38 87 LEU A O 1
ATOM 674 N N . ILE A 1 88 ? -15.707 3.486 24.956 1.00 98.38 88 ILE A N 1
ATOM 675 C CA . ILE A 1 88 ? -16.170 4.337 26.066 1.00 98.38 88 ILE A CA 1
ATOM 676 C C . ILE A 1 88 ? -17.681 4.187 26.283 1.00 98.38 88 ILE A C 1
ATOM 678 O O . ILE A 1 88 ? -18.160 4.127 27.411 1.00 98.38 88 ILE A O 1
ATOM 682 N N . THR A 1 89 ? -18.452 4.099 25.195 1.00 98.06 89 THR A N 1
ATOM 683 C CA . THR A 1 89 ? -19.910 3.935 25.279 1.00 98.06 89 THR A CA 1
ATOM 684 C C . THR A 1 89 ? -20.278 2.598 25.922 1.00 98.06 89 THR A C 1
ATOM 686 O O . THR A 1 89 ? -21.184 2.542 26.751 1.00 98.06 89 THR A O 1
ATOM 689 N N . THR A 1 90 ? -19.575 1.520 25.562 1.00 98.19 90 THR A N 1
ATOM 690 C CA . THR A 1 90 ? -19.801 0.203 26.167 1.00 98.19 90 THR A CA 1
ATOM 691 C C . THR A 1 90 ? -19.376 0.152 27.629 1.00 98.19 90 THR A C 1
ATOM 693 O O . THR A 1 90 ? -20.104 -0.414 28.435 1.00 98.19 90 THR A O 1
ATOM 696 N N . GLU A 1 91 ? -18.258 0.785 27.990 1.00 98.25 91 GLU A N 1
ATOM 697 C CA . GLU A 1 91 ? -17.799 0.878 29.381 1.00 98.25 91 GLU A CA 1
ATOM 698 C C . GLU A 1 91 ? -18.831 1.610 30.246 1.00 98.25 91 GLU A C 1
ATOM 700 O O . GLU A 1 91 ? -19.263 1.087 31.270 1.00 98.25 91 GLU A O 1
ATOM 705 N N . PHE A 1 92 ? -19.334 2.758 29.784 1.00 97.75 92 PHE A N 1
ATOM 706 C CA . PHE A 1 92 ? -20.352 3.510 30.517 1.00 97.75 92 PHE A CA 1
ATOM 707 C C . PHE A 1 92 ? -21.662 2.727 30.695 1.00 97.75 92 PHE A C 1
ATOM 709 O O . PHE A 1 92 ? -22.269 2.755 31.766 1.00 97.75 92 PHE A O 1
ATOM 716 N N . ALA A 1 93 ? -22.104 2.010 29.658 1.00 96.94 93 ALA A N 1
ATOM 717 C CA . ALA A 1 93 ? -23.307 1.184 29.737 1.00 96.94 93 ALA A CA 1
ATOM 718 C C . ALA A 1 93 ? -23.159 0.045 30.761 1.00 96.94 93 ALA A C 1
ATOM 720 O O . ALA A 1 93 ? -24.114 -0.261 31.477 1.00 96.94 93 ALA A O 1
ATOM 721 N N . LEU A 1 94 ? -21.966 -0.550 30.859 1.00 97.50 94 LEU A N 1
ATOM 722 C CA . LEU A 1 94 ? -21.663 -1.575 31.857 1.00 97.50 94 LEU A CA 1
ATOM 723 C C . LEU A 1 94 ? -21.686 -0.997 33.274 1.00 97.50 94 LEU A C 1
ATOM 725 O O . LEU A 1 94 ? -22.372 -1.545 34.134 1.00 97.50 94 LEU A O 1
ATOM 729 N N . GLU A 1 95 ? -21.031 0.142 33.504 1.00 96.75 95 GLU A N 1
ATOM 730 C CA . GLU A 1 95 ? -21.044 0.802 34.815 1.00 96.75 95 GLU A CA 1
ATOM 731 C C . GLU A 1 95 ? -22.465 1.167 35.273 1.00 96.75 95 GLU A C 1
ATOM 733 O O . GLU A 1 95 ? -22.807 1.036 36.451 1.00 96.75 95 GLU A O 1
ATOM 738 N N . GLU A 1 96 ? -23.314 1.633 34.353 1.00 96.12 96 GLU A N 1
ATOM 739 C CA . GLU A 1 96 ? -24.718 1.923 34.649 1.00 96.12 96 GLU A CA 1
ATOM 740 C C . GLU A 1 96 ? -25.486 0.648 35.014 1.00 96.12 96 GLU A C 1
ATOM 742 O O . GLU A 1 96 ? -26.239 0.627 35.993 1.00 96.12 96 GLU A O 1
ATOM 747 N N . GLN A 1 97 ? -25.264 -0.441 34.273 1.00 95.44 97 GLN A N 1
ATOM 748 C CA . GLN A 1 97 ? -25.894 -1.721 34.569 1.00 95.44 97 GLN A CA 1
ATOM 749 C C . GLN A 1 97 ? -25.487 -2.222 35.961 1.00 95.44 97 GLN A C 1
ATOM 751 O O . GLN A 1 97 ? -26.363 -2.571 36.755 1.00 95.44 97 GLN A O 1
ATOM 756 N N . GLU A 1 98 ? -24.198 -2.177 36.297 1.00 96.00 98 GLU A N 1
ATOM 757 C CA . GLU A 1 98 ? -23.677 -2.573 37.608 1.00 96.00 98 GLU A CA 1
ATOM 758 C C . GLU A 1 98 ? -24.283 -1.736 38.744 1.00 96.00 98 GLU A C 1
ATOM 760 O O . GLU A 1 98 ? -24.728 -2.285 39.760 1.00 96.00 98 GLU A O 1
ATOM 765 N N . ARG A 1 99 ? -24.386 -0.411 38.559 1.00 94.12 99 ARG A N 1
ATOM 766 C CA . ARG A 1 99 ? -25.055 0.483 39.518 1.00 94.12 99 ARG A CA 1
ATOM 767 C C . ARG A 1 99 ? -26.530 0.114 39.691 1.00 94.12 99 ARG A C 1
ATOM 769 O O . ARG A 1 99 ? -27.002 0.003 40.826 1.00 94.12 99 ARG A O 1
ATOM 776 N N . SER A 1 100 ? -27.245 -0.150 38.597 1.00 94.38 100 SER A N 1
ATOM 777 C CA . SER A 1 100 ? -28.654 -0.566 38.635 1.00 94.38 100 SER A CA 1
ATOM 778 C C . SER A 1 100 ? -28.855 -1.896 39.376 1.00 94.38 100 SER A C 1
ATOM 780 O O . SER A 1 100 ? -29.826 -2.075 40.115 1.00 94.38 100 SER A O 1
ATOM 782 N N . GLU A 1 101 ? -27.934 -2.844 39.201 1.00 93.69 101 GLU A N 1
ATOM 783 C CA . GLU A 1 101 ? -27.974 -4.150 39.852 1.00 93.69 101 GLU A CA 1
ATOM 784 C C . GLU A 1 101 ? -27.683 -4.042 41.346 1.00 93.69 101 GLU A C 1
ATOM 786 O O . GLU A 1 101 ? -28.378 -4.663 42.151 1.00 93.69 101 GLU A O 1
ATOM 791 N N . ALA A 1 102 ? -26.706 -3.222 41.739 1.00 92.94 102 ALA A N 1
ATOM 792 C CA . ALA A 1 102 ? -26.399 -2.973 43.142 1.00 92.94 102 ALA A CA 1
ATOM 793 C C . ALA A 1 102 ? -27.592 -2.344 43.883 1.00 92.94 102 ALA A C 1
ATOM 795 O O . ALA A 1 102 ? -27.897 -2.733 45.014 1.00 92.94 102 ALA A O 1
ATOM 796 N N . LEU A 1 103 ? -28.307 -1.412 43.242 1.00 95.12 103 LEU A N 1
ATOM 797 C CA . LEU A 1 103 ? -29.532 -0.831 43.798 1.00 95.12 103 LEU A CA 1
ATOM 798 C C . LEU A 1 103 ? -30.639 -1.880 43.952 1.00 95.12 103 LEU A C 1
ATOM 800 O O . LEU A 1 103 ? -31.238 -1.964 45.025 1.00 95.12 103 LEU A O 1
ATOM 804 N N . ARG A 1 104 ? -30.864 -2.717 42.927 1.00 92.25 104 ARG A N 1
ATOM 805 C CA . ARG A 1 104 ? -31.845 -3.815 42.983 1.00 92.25 104 ARG A CA 1
ATOM 806 C C . ARG A 1 104 ? -31.548 -4.796 44.119 1.00 92.25 104 ARG A C 1
ATOM 808 O O . ARG A 1 104 ? -32.463 -5.133 44.866 1.00 92.25 104 ARG A O 1
ATOM 815 N N . ARG A 1 105 ? -30.282 -5.192 44.307 1.00 92.75 105 ARG A N 1
ATOM 816 C CA . ARG A 1 105 ? -29.862 -6.065 45.422 1.00 92.75 105 ARG A CA 1
ATOM 817 C C . ARG A 1 105 ? -30.155 -5.432 46.783 1.00 92.75 105 ARG A C 1
ATOM 819 O O . ARG A 1 105 ? -30.820 -6.048 47.608 1.00 92.75 105 ARG A O 1
ATOM 826 N N . ARG A 1 106 ? -29.772 -4.163 46.976 1.00 91.69 106 ARG A N 1
ATOM 827 C CA . ARG A 1 106 ? -30.048 -3.421 48.221 1.00 91.69 106 ARG A CA 1
ATOM 828 C C . ARG A 1 106 ? -31.539 -3.295 48.533 1.00 91.69 106 ARG A C 1
ATOM 830 O O . ARG A 1 106 ? -31.912 -3.186 49.696 1.00 91.69 106 ARG A O 1
ATOM 837 N N . TRP A 1 107 ? -32.394 -3.206 47.516 1.00 90.44 107 TRP A N 1
ATOM 838 C CA . TRP A 1 107 ? -33.844 -3.114 47.714 1.00 90.44 107 TRP A CA 1
ATOM 839 C C . TRP A 1 107 ? -34.434 -4.468 48.094 1.00 90.44 107 TRP A C 1
ATOM 841 O O . TRP A 1 107 ? -35.236 -4.518 49.021 1.00 90.44 107 TRP A O 1
ATOM 851 N N . ALA A 1 108 ? -33.983 -5.546 47.447 1.00 92.62 108 ALA A N 1
ATOM 852 C CA . ALA A 1 108 ? -34.383 -6.907 47.788 1.00 92.62 108 ALA A CA 1
ATOM 853 C C . ALA A 1 108 ? -34.045 -7.243 49.251 1.00 92.62 108 ALA A C 1
ATOM 855 O O . ALA A 1 108 ? -34.933 -7.663 49.989 1.00 92.62 108 ALA A O 1
ATOM 856 N N . GLU A 1 109 ? -32.815 -6.945 49.690 1.00 92.50 109 GLU A N 1
ATOM 857 C CA . GLU A 1 109 ? -32.358 -7.132 51.079 1.00 92.50 109 GLU A CA 1
ATOM 858 C C . GLU A 1 109 ? -33.224 -6.374 52.096 1.00 92.50 109 GLU A C 1
ATOM 860 O O . GLU A 1 109 ? -33.511 -6.887 53.174 1.00 92.50 109 GLU A O 1
ATOM 865 N N . ARG A 1 110 ? -33.676 -5.159 51.754 1.00 86.19 110 ARG A N 1
ATOM 866 C CA . ARG A 1 110 ? -34.555 -4.358 52.621 1.00 86.19 110 ARG A CA 1
ATOM 867 C C . ARG A 1 110 ? -36.002 -4.838 52.654 1.00 86.19 110 ARG A C 1
ATOM 869 O O . ARG A 1 110 ? -36.684 -4.554 53.625 1.00 86.19 110 ARG A O 1
ATOM 876 N N . SER A 1 111 ? -36.478 -5.496 51.600 1.00 83.12 111 SER A N 1
ATOM 877 C CA . SER A 1 111 ? -37.846 -6.027 51.526 1.00 83.12 111 SER A CA 1
ATOM 878 C C . SER A 1 111 ? -37.999 -7.435 52.110 1.00 83.12 111 SER A C 1
ATOM 880 O O . SER A 1 111 ? -39.123 -7.900 52.268 1.00 83.12 111 SER A O 1
ATOM 882 N N . SER A 1 112 ? -36.886 -8.122 52.386 1.00 63.94 112 SER A N 1
ATOM 883 C CA . SER A 1 112 ? -36.854 -9.467 52.978 1.00 63.94 112 SER A CA 1
ATOM 884 C C . SER A 1 112 ? -36.590 -9.489 54.492 1.00 63.94 112 SER A C 1
ATOM 886 O O . SER A 1 112 ? -36.514 -10.578 55.057 1.00 63.94 112 SER A O 1
ATOM 888 N N . SER A 1 113 ? -36.426 -8.317 55.120 1.00 53.41 113 SER A N 1
ATOM 889 C CA . SER A 1 113 ? -36.438 -8.105 56.581 1.00 53.41 113 SER A CA 1
ATOM 890 C C . SER A 1 113 ? -37.793 -7.567 57.015 1.00 53.41 113 SER A C 1
ATOM 892 O O . SER A 1 113 ? -38.241 -7.954 58.115 1.00 53.41 113 SER A O 1
#

Secondary structure (DSSP, 8-state):
-EEEETTEEEES--PPPPP------------HHHHHHHHHHHHHHHHHHHHHHHHHHHHHHHHHHHHHHHHHHHIIIIIHHHHHHHHHHHHHHHHHHHHHHHHHHHHHHHH--

Foldseek 3Di:
DWDDDPNDIADPDDDDDPDPDDPPDDDDPDDPVNVVVVVVVVVVVRVVVVVVRVVRVVVRVVVVVVVVVVVVCCCVPPVVVVVVVVVVVVVVVVVVVVVVVVVVVVVVVVVVD

pLDDT: mean 84.73, std 14.53, range [43.5, 98.56]

InterPro domains:
  IPR002699 ATPase, V1 complex, subunit D [PF01813] (6-108)